Protein AF-A0A0D7W038-F1 (afdb_monomer_lite)

InterPro domains:
  IPR029058 Alpha/Beta hydrolase fold [G3DSA:3.40.50.1820] (44-90)
  IPR029058 Alpha/Beta hydrolase fold [SSF53474] (43-89)

Secondary structure (DSSP, 8-state):
-HHHHHHHHHHHHHHHHHHHHHHHHHHHT--------TTS-----EEEEEEETTTTEEEEEEE---GGGG-TT-TT--------TTTT--

Structure (mmCIF, N/CA/C/O backbone):
data_AF-A0A0D7W038-F1
#
_entry.id   AF-A0A0D7W038-F1
#
loop_
_atom_site.group_PDB
_atom_site.id
_atom_site.type_symbol
_atom_site.label_atom_id
_atom_site.label_alt_id
_atom_site.label_comp_id
_atom_site.label_asym_id
_atom_site.label_entity_id
_atom_site.label_seq_id
_atom_site.pdbx_PDB_ins_code
_atom_site.Cartn_x
_atom_site.Cartn_y
_atom_site.Cartn_z
_atom_site.occupancy
_atom_site.B_iso_or_equiv
_atom_site.auth_seq_id
_atom_site.auth_comp_id
_atom_site.auth_asym_id
_atom_site.auth_atom_id
_atom_site.pdbx_PDB_model_num
ATOM 1 N N . MET A 1 1 ? 70.224 3.827 -43.173 1.00 68.25 1 MET A N 1
ATOM 2 C CA . MET A 1 1 ? 69.656 4.998 -42.459 1.00 68.25 1 MET A CA 1
ATOM 3 C C . MET A 1 1 ? 68.149 5.164 -42.694 1.00 68.25 1 MET A C 1
ATOM 5 O O . MET A 1 1 ? 67.410 5.213 -41.722 1.00 68.25 1 MET A O 1
ATOM 9 N N . ILE A 1 2 ? 67.669 5.164 -43.945 1.00 71.81 2 ILE A N 1
ATOM 10 C CA . ILE A 1 2 ? 66.242 5.373 -44.297 1.00 71.81 2 ILE A CA 1
ATOM 11 C C . ILE A 1 2 ? 65.304 4.283 -43.732 1.00 71.81 2 ILE A C 1
ATOM 13 O O . ILE A 1 2 ? 64.232 4.594 -43.211 1.00 71.81 2 ILE A O 1
ATOM 17 N N . LEU A 1 3 ? 65.731 3.013 -43.754 1.00 74.12 3 LEU A N 1
ATOM 18 C CA . LEU A 1 3 ? 64.952 1.895 -43.200 1.00 74.12 3 LEU A CA 1
ATOM 19 C C . LEU A 1 3 ? 64.738 2.033 -41.680 1.00 74.12 3 LEU A C 1
ATOM 21 O O . LEU A 1 3 ? 63.621 1.885 -41.196 1.00 74.12 3 LEU A O 1
ATOM 25 N N . TYR A 1 4 ? 65.783 2.409 -40.937 1.00 75.94 4 TYR A N 1
ATOM 26 C CA . TYR A 1 4 ? 65.728 2.619 -39.483 1.00 75.94 4 TYR A CA 1
ATOM 27 C C . TYR A 1 4 ? 64.780 3.766 -39.089 1.00 75.94 4 TYR A C 1
ATOM 29 O O . TYR A 1 4 ? 63.987 3.645 -38.155 1.00 75.94 4 TYR A O 1
ATOM 37 N N . ILE A 1 5 ? 64.797 4.864 -39.850 1.00 74.56 5 ILE A N 1
ATOM 38 C CA . ILE A 1 5 ? 63.892 6.007 -39.647 1.00 74.56 5 ILE A CA 1
ATOM 39 C C . ILE A 1 5 ? 62.431 5.601 -39.908 1.00 74.56 5 ILE A C 1
ATOM 41 O O . ILE A 1 5 ? 61.527 6.011 -39.183 1.00 74.56 5 ILE A O 1
ATOM 45 N N . THR A 1 6 ? 62.191 4.749 -40.905 1.00 73.44 6 THR 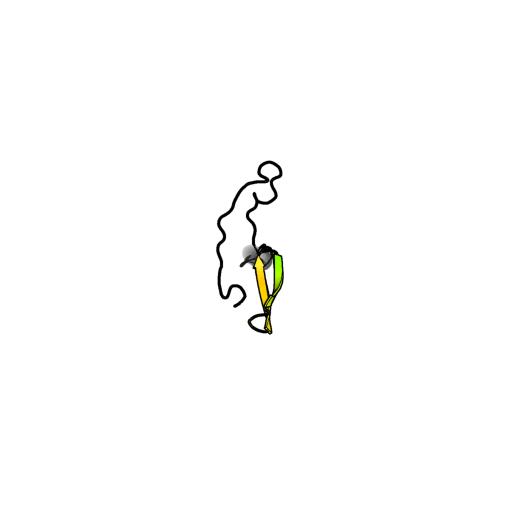A N 1
ATOM 46 C CA . THR A 1 6 ? 60.842 4.260 -41.232 1.00 73.44 6 THR A CA 1
ATOM 47 C C . THR A 1 6 ? 60.309 3.326 -40.145 1.00 73.44 6 THR A C 1
ATOM 49 O O . THR A 1 6 ? 59.187 3.507 -39.675 1.00 73.44 6 THR A O 1
ATOM 52 N N . VAL A 1 7 ? 61.132 2.389 -39.665 1.00 77.62 7 VAL A N 1
ATOM 53 C CA . VAL A 1 7 ? 60.765 1.453 -38.588 1.00 77.62 7 VAL A CA 1
ATOM 54 C C . VAL A 1 7 ? 60.462 2.193 -37.282 1.00 77.62 7 VAL A C 1
ATOM 56 O O . VAL A 1 7 ? 59.419 1.965 -36.673 1.00 77.62 7 VAL A O 1
ATOM 59 N N . THR A 1 8 ? 61.308 3.141 -36.877 1.00 78.38 8 THR A N 1
ATOM 60 C CA . THR A 1 8 ? 61.079 3.940 -35.657 1.00 78.38 8 THR A CA 1
ATOM 61 C C . THR A 1 8 ? 59.840 4.834 -35.767 1.00 78.38 8 THR A C 1
ATOM 63 O O . THR A 1 8 ? 59.101 4.984 -34.792 1.00 78.38 8 THR A O 1
ATOM 66 N N . LYS A 1 9 ? 59.543 5.366 -36.962 1.00 77.69 9 LYS A N 1
ATOM 67 C CA . LYS A 1 9 ? 58.304 6.108 -37.242 1.00 77.69 9 LYS A CA 1
ATOM 68 C C . LYS A 1 9 ? 57.062 5.219 -37.129 1.00 77.69 9 LYS A C 1
ATOM 70 O O . LYS A 1 9 ? 56.087 5.643 -36.511 1.00 77.69 9 LYS A O 1
ATOM 75 N N . HIS A 1 10 ? 57.102 3.995 -37.659 1.00 74.31 10 HIS A N 1
ATOM 76 C CA . HIS A 1 10 ? 56.008 3.030 -37.517 1.00 74.31 10 HIS A CA 1
ATOM 77 C C . HIS A 1 10 ? 55.791 2.619 -36.059 1.00 74.31 10 HIS A C 1
ATOM 79 O O . HIS A 1 10 ? 54.659 2.661 -35.593 1.00 74.31 10 HIS A O 1
ATOM 85 N N . ILE A 1 11 ? 56.855 2.327 -35.305 1.00 78.25 11 ILE A N 1
ATOM 86 C CA . ILE A 1 11 ? 56.761 1.992 -33.873 1.00 78.25 11 ILE A CA 1
ATOM 87 C C . ILE A 1 11 ? 56.144 3.154 -33.084 1.00 78.25 11 ILE A C 1
ATOM 89 O O . ILE A 1 11 ? 55.224 2.951 -32.295 1.00 78.25 11 ILE A O 1
ATOM 93 N N . LYS A 1 12 ? 56.582 4.393 -33.342 1.00 80.75 12 LYS A N 1
ATOM 94 C CA . LYS A 1 12 ? 56.025 5.592 -32.698 1.00 80.75 12 LYS A CA 1
ATOM 95 C C . LYS A 1 12 ? 54.547 5.805 -33.041 1.00 80.75 12 LYS A C 1
ATOM 97 O O . LYS A 1 12 ? 53.774 6.192 -32.167 1.00 80.75 12 LYS A O 1
ATOM 102 N N . GLN A 1 13 ? 54.142 5.515 -34.278 1.00 80.25 13 GLN A N 1
ATOM 103 C CA . GLN A 1 13 ? 52.741 5.568 -34.693 1.00 80.25 13 GLN A CA 1
ATOM 104 C C . GLN A 1 13 ? 51.901 4.476 -34.013 1.00 80.25 13 GLN A C 1
ATOM 106 O O . GLN A 1 13 ? 50.803 4.764 -33.541 1.00 80.25 13 GLN A O 1
ATOM 111 N N . THR A 1 14 ? 52.424 3.254 -33.892 1.00 80.50 14 THR A N 1
ATOM 112 C CA . THR A 1 14 ? 51.756 2.150 -33.187 1.00 80.50 14 THR A CA 1
ATOM 113 C C . THR A 1 14 ? 51.590 2.453 -31.695 1.00 80.50 14 THR A C 1
ATOM 115 O O . THR A 1 14 ? 50.504 2.257 -31.157 1.00 80.50 14 THR A O 1
ATOM 118 N N . MET A 1 15 ? 52.605 3.024 -31.033 1.00 83.06 15 MET A N 1
ATOM 119 C CA . MET A 1 15 ? 52.518 3.447 -29.624 1.00 83.06 15 MET A CA 1
ATOM 120 C C . MET A 1 15 ? 51.505 4.580 -29.406 1.00 83.06 15 MET A C 1
ATOM 122 O O . MET A 1 15 ? 50.792 4.592 -28.402 1.00 83.06 15 MET A O 1
ATOM 126 N N . LYS A 1 16 ? 51.403 5.513 -30.361 1.00 82.69 16 LYS A N 1
ATOM 127 C CA . LYS A 1 16 ? 50.398 6.583 -30.343 1.00 82.69 16 LYS A CA 1
ATOM 128 C C . LYS A 1 16 ? 48.983 6.016 -30.494 1.00 82.69 16 LYS A C 1
ATOM 130 O O . LYS A 1 16 ? 48.094 6.381 -29.738 1.00 82.69 16 LYS A O 1
ATOM 135 N N . ASN A 1 17 ? 48.771 5.085 -31.421 1.00 82.38 17 ASN A N 1
ATOM 136 C CA . ASN A 1 17 ? 47.466 4.443 -31.590 1.00 82.38 17 ASN A CA 1
ATOM 137 C C . ASN A 1 17 ? 47.075 3.617 -30.349 1.00 82.38 17 ASN A C 1
ATOM 139 O O . ASN A 1 17 ? 45.925 3.669 -29.924 1.00 82.38 17 ASN A O 1
ATOM 143 N N . LEU A 1 18 ? 48.032 2.921 -29.724 1.00 85.88 18 LEU A N 1
ATOM 144 C CA . LEU A 1 18 ? 47.800 2.156 -28.496 1.00 85.88 18 LEU A CA 1
ATOM 145 C C . LEU A 1 18 ? 47.385 3.055 -27.322 1.00 85.88 18 LEU A C 1
ATOM 147 O O . LEU A 1 18 ? 46.460 2.724 -26.587 1.00 85.88 18 LEU A O 1
ATOM 151 N N . THR A 1 19 ? 48.025 4.216 -27.174 1.00 85.62 19 THR A N 1
ATOM 152 C CA . THR A 1 19 ? 47.651 5.191 -26.137 1.00 85.62 19 THR A CA 1
ATOM 153 C C . THR A 1 19 ? 46.247 5.761 -26.356 1.00 85.62 19 THR A C 1
ATOM 155 O O . THR A 1 19 ? 45.513 5.921 -25.384 1.00 85.62 19 THR A O 1
ATOM 158 N N . PHE A 1 20 ? 45.818 5.972 -27.607 1.00 85.81 20 PHE A N 1
ATOM 159 C CA . PHE A 1 20 ? 44.429 6.345 -27.916 1.00 85.81 20 PHE A CA 1
ATOM 160 C C . PHE A 1 20 ? 43.414 5.251 -27.551 1.00 85.81 20 PHE A C 1
ATOM 162 O O . PHE A 1 20 ? 42.351 5.568 -27.023 1.00 85.81 20 PHE A O 1
ATOM 169 N N . VAL A 1 21 ? 43.739 3.975 -27.784 1.00 87.44 21 VAL A N 1
ATOM 170 C CA . VAL A 1 21 ? 42.865 2.847 -27.411 1.00 87.44 21 VAL A CA 1
ATOM 171 C C . VAL A 1 21 ? 42.723 2.737 -25.891 1.00 87.44 21 VAL A C 1
ATOM 173 O O . VAL A 1 21 ? 41.612 2.590 -25.389 1.00 87.44 21 VAL A O 1
ATOM 176 N N . ILE A 1 22 ? 43.824 2.869 -25.147 1.00 85.94 22 ILE A N 1
ATOM 177 C CA . ILE A 1 22 ? 43.806 2.832 -23.676 1.00 85.94 22 ILE A CA 1
ATOM 178 C C . ILE A 1 22 ? 42.976 3.993 -23.109 1.00 85.94 22 ILE A C 1
ATOM 180 O O . ILE A 1 22 ? 42.170 3.790 -22.203 1.00 85.94 22 ILE A O 1
ATOM 184 N N . LEU A 1 23 ? 43.126 5.195 -23.673 1.00 84.56 23 LEU A N 1
ATOM 185 C CA . LEU A 1 23 ? 42.335 6.362 -23.286 1.00 84.56 23 LEU A CA 1
ATOM 186 C C . LEU A 1 23 ? 40.835 6.150 -23.553 1.00 84.56 23 LEU A C 1
ATOM 188 O O . LEU A 1 23 ? 40.012 6.500 -22.712 1.00 84.56 23 LEU A O 1
ATOM 192 N N . TYR A 1 24 ? 40.479 5.542 -24.688 1.00 84.00 24 TYR A N 1
ATOM 193 C CA . TYR A 1 24 ? 39.089 5.226 -25.025 1.00 84.00 24 TYR A CA 1
ATOM 194 C C . TYR A 1 24 ? 38.461 4.239 -24.030 1.00 84.00 24 TYR A C 1
ATOM 196 O O . TYR A 1 24 ? 37.345 4.464 -23.565 1.00 84.00 24 TYR A O 1
ATOM 204 N N . ILE A 1 25 ? 39.200 3.196 -23.635 1.00 83.56 25 ILE A N 1
ATOM 205 C CA . ILE A 1 25 ? 38.740 2.218 -22.637 1.00 83.56 25 ILE A CA 1
ATOM 206 C C . ILE A 1 25 ? 38.509 2.898 -21.278 1.00 83.56 25 ILE A C 1
ATOM 208 O O . ILE A 1 25 ? 37.450 2.710 -20.680 1.00 83.56 25 ILE A O 1
ATOM 212 N N . LEU A 1 26 ? 39.444 3.746 -20.829 1.00 78.56 26 LEU A N 1
ATOM 213 C CA . LEU A 1 26 ? 39.315 4.527 -19.590 1.00 78.56 26 LEU A CA 1
ATOM 214 C C . LEU A 1 26 ? 38.085 5.448 -19.589 1.00 78.56 26 LEU A C 1
ATOM 216 O O . LEU A 1 26 ? 37.413 5.563 -18.568 1.00 78.56 26 LEU A O 1
ATOM 220 N N . LEU A 1 27 ? 37.767 6.073 -20.725 1.00 74.25 27 LEU A N 1
ATOM 221 C CA . LEU A 1 27 ? 36.593 6.941 -20.874 1.00 74.25 27 LEU A CA 1
ATOM 222 C C . LEU A 1 27 ? 35.271 6.157 -20.927 1.00 74.25 27 LEU A C 1
ATOM 224 O O . LEU A 1 27 ? 34.241 6.671 -20.501 1.00 74.25 27 LEU A O 1
ATOM 228 N N . SER A 1 28 ? 35.286 4.918 -21.425 1.00 73.56 28 SER A N 1
ATOM 229 C CA . SER A 1 28 ? 34.084 4.078 -21.548 1.00 73.56 28 SER A CA 1
ATOM 230 C C . SER A 1 28 ? 33.659 3.368 -20.252 1.00 73.56 28 SER A C 1
ATOM 232 O O . SER A 1 28 ? 32.542 2.864 -20.175 1.00 73.56 28 SER A O 1
ATOM 234 N N . GLY A 1 29 ? 34.523 3.336 -19.229 1.00 65.38 29 GLY A N 1
ATOM 235 C CA . GLY A 1 29 ? 34.315 2.577 -17.987 1.00 65.38 29 GLY A CA 1
ATOM 236 C C . GLY A 1 29 ? 33.304 3.163 -16.994 1.00 65.38 29 GLY A C 1
ATOM 237 O O . GLY A 1 29 ? 33.008 2.518 -15.993 1.00 65.38 29 GLY A O 1
ATOM 238 N N . VAL A 1 30 ? 32.754 4.355 -17.244 1.00 63.56 30 VAL A N 1
ATOM 239 C CA . VAL A 1 30 ? 31.738 4.975 -16.375 1.00 63.56 30 VAL A CA 1
ATOM 240 C C . VAL A 1 30 ? 30.344 4.697 -16.936 1.00 63.56 30 VAL A C 1
ATOM 242 O O . VAL A 1 30 ? 29.619 5.599 -17.341 1.00 63.56 30 VAL A O 1
ATOM 245 N N . GLN A 1 31 ? 29.973 3.422 -17.013 1.00 64.88 31 GLN A N 1
ATOM 246 C CA . GLN A 1 31 ? 28.576 3.040 -17.198 1.00 64.88 31 GLN A CA 1
ATOM 247 C C . GLN A 1 31 ? 28.059 2.586 -15.839 1.00 64.88 31 GLN A C 1
ATOM 249 O O . GLN A 1 31 ? 28.293 1.458 -15.414 1.00 64.88 31 GLN A O 1
ATOM 254 N N . THR A 1 32 ? 27.398 3.492 -15.120 1.00 62.19 32 THR A N 1
ATOM 255 C CA . THR A 1 32 ? 26.600 3.121 -13.953 1.00 62.19 32 THR A CA 1
ATOM 256 C C . THR A 1 32 ? 25.474 2.230 -14.457 1.00 62.19 32 THR A C 1
ATOM 258 O O . THR A 1 32 ? 24.551 2.700 -15.123 1.00 62.19 32 THR A O 1
ATOM 261 N N . T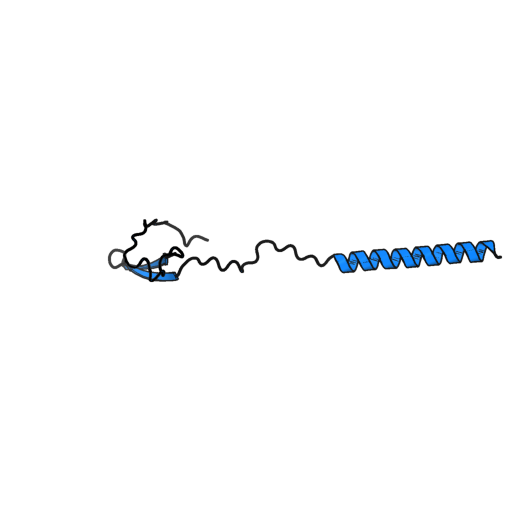HR A 1 33 ? 25.557 0.929 -14.198 1.00 61.22 33 THR A N 1
ATOM 262 C CA . THR A 1 33 ? 24.402 0.052 -14.360 1.00 61.22 33 THR A CA 1
ATOM 263 C C . THR A 1 33 ? 23.334 0.569 -13.403 1.00 61.22 33 THR A C 1
ATOM 265 O O . THR A 1 33 ? 23.550 0.544 -12.192 1.00 61.22 33 THR A O 1
ATOM 268 N N . PHE A 1 34 ? 22.217 1.072 -13.928 1.00 62.25 34 PHE A N 1
ATOM 269 C CA . PHE A 1 34 ? 21.035 1.387 -13.130 1.00 62.25 34 PHE A CA 1
ATOM 270 C C . PHE A 1 34 ? 20.451 0.070 -12.602 1.00 62.25 34 PHE A C 1
ATOM 272 O O . PHE A 1 34 ? 19.522 -0.496 -13.170 1.00 62.25 34 PHE A O 1
ATOM 279 N N . GLY A 1 35 ? 21.064 -0.483 -11.560 1.00 58.84 35 GLY A N 1
ATOM 280 C CA . GLY A 1 35 ? 20.455 -1.517 -10.744 1.00 58.84 35 GLY A CA 1
ATOM 281 C C . GLY A 1 35 ? 19.480 -0.811 -9.827 1.00 58.84 35 GLY A C 1
ATOM 282 O O . GLY A 1 35 ? 19.936 -0.136 -8.917 1.00 58.84 35 GLY A O 1
ATOM 283 N N . GLN A 1 36 ? 18.187 -0.914 -10.145 1.00 58.03 36 GLN A N 1
ATOM 284 C CA . GLN A 1 36 ? 17.065 -0.448 -9.325 1.00 58.03 36 GLN A CA 1
ATOM 285 C C . GLN A 1 36 ? 17.317 0.932 -8.712 1.00 58.03 36 GLN A C 1
ATOM 287 O O . GLN A 1 36 ? 17.738 1.063 -7.567 1.00 58.03 36 GLN A O 1
ATOM 292 N N . ASN A 1 37 ? 17.059 1.974 -9.504 1.00 45.50 37 ASN A N 1
ATOM 293 C CA . ASN A 1 37 ? 16.928 3.308 -8.941 1.00 45.50 37 ASN A CA 1
ATOM 294 C C . ASN A 1 37 ? 15.843 3.212 -7.857 1.00 45.50 37 ASN A C 1
ATOM 296 O O . ASN A 1 37 ? 14.696 2.902 -8.175 1.00 45.50 37 ASN A O 1
ATOM 300 N N . GLU A 1 38 ? 16.189 3.490 -6.601 1.00 51.09 38 GLU A N 1
ATOM 301 C CA . GLU A 1 38 ? 15.251 3.684 -5.481 1.00 51.09 38 GLU A CA 1
ATOM 302 C C . GLU A 1 38 ? 14.392 4.957 -5.678 1.00 51.09 38 GLU A C 1
ATOM 304 O O . GLU A 1 38 ? 14.074 5.682 -4.744 1.00 51.09 38 GLU A O 1
ATOM 309 N N . THR A 1 39 ? 14.070 5.278 -6.931 1.00 44.88 39 THR A N 1
ATOM 310 C CA . THR A 1 39 ? 13.192 6.362 -7.366 1.00 44.88 39 THR A CA 1
ATOM 311 C C . THR A 1 39 ? 12.076 5.831 -8.254 1.00 44.88 39 THR A C 1
ATOM 313 O O . THR A 1 39 ? 11.442 6.604 -8.968 1.00 44.88 39 THR A O 1
ATOM 316 N N . ASP A 1 40 ? 11.820 4.525 -8.240 1.00 42.38 40 ASP A N 1
ATOM 317 C CA . ASP A 1 40 ? 10.421 4.176 -8.115 1.00 42.38 40 ASP A CA 1
ATOM 318 C C . ASP A 1 40 ? 10.091 4.645 -6.703 1.00 42.38 40 ASP A C 1
ATOM 320 O O . ASP A 1 40 ? 10.420 3.970 -5.727 1.00 42.38 40 ASP A O 1
ATOM 324 N N . ASP A 1 41 ? 9.528 5.852 -6.582 1.00 44.41 41 ASP A N 1
ATOM 325 C CA . ASP A 1 41 ? 8.603 6.107 -5.490 1.00 44.41 41 ASP A CA 1
ATOM 326 C C . ASP A 1 41 ? 7.634 4.939 -5.599 1.00 44.41 41 ASP A C 1
ATOM 328 O O . ASP A 1 41 ? 6.702 4.952 -6.406 1.00 44.41 41 ASP A O 1
ATOM 332 N N . ILE A 1 42 ? 7.916 3.851 -4.878 1.00 47.81 42 ILE A N 1
ATOM 333 C CA . ILE A 1 42 ? 6.920 2.849 -4.632 1.00 47.81 42 ILE A CA 1
ATOM 334 C C . ILE A 1 42 ? 5.903 3.703 -3.907 1.00 47.81 42 ILE A C 1
ATOM 336 O O . ILE A 1 42 ? 6.119 4.100 -2.760 1.00 47.81 42 ILE A O 1
ATOM 340 N N . ILE A 1 43 ? 4.838 4.073 -4.615 1.00 56.94 43 ILE A N 1
ATOM 341 C CA . ILE A 1 43 ? 3.672 4.737 -4.058 1.00 56.94 43 ILE A CA 1
ATOM 342 C C . ILE A 1 43 ? 2.977 3.660 -3.209 1.00 56.94 43 ILE A C 1
ATOM 344 O O . ILE A 1 43 ? 1.830 3.279 -3.438 1.00 56.94 43 ILE A O 1
ATOM 348 N N . VAL A 1 44 ? 3.722 3.072 -2.261 1.00 57.69 44 VAL A N 1
ATOM 349 C CA . VAL A 1 44 ? 3.223 2.354 -1.109 1.00 57.69 44 VAL A CA 1
ATOM 350 C C . VAL A 1 44 ? 2.373 3.413 -0.469 1.00 57.69 44 VAL A C 1
ATOM 352 O O . VAL A 1 44 ? 2.884 4.437 -0.018 1.00 57.69 44 VAL A O 1
ATOM 355 N N . GLY A 1 45 ? 1.068 3.251 -0.635 1.00 65.56 45 GLY A N 1
ATOM 356 C CA . GLY A 1 45 ? 0.163 4.352 -0.409 1.00 65.56 45 GLY A CA 1
ATOM 357 C C . GLY A 1 45 ? 0.210 4.858 1.032 1.00 65.56 45 GLY A C 1
ATOM 358 O O . GLY A 1 45 ? 0.992 4.418 1.872 1.00 65.56 45 GLY A O 1
ATOM 359 N N . SER A 1 46 ? -0.620 5.846 1.321 1.00 77.75 46 SER A N 1
ATOM 360 C CA . SER A 1 46 ? -0.521 6.639 2.539 1.00 77.75 46 SER A CA 1
ATOM 361 C C . SER A 1 46 ? -0.395 5.784 3.815 1.00 77.75 46 SER A C 1
ATOM 363 O O . SER A 1 46 ? -1.172 4.855 4.056 1.00 77.75 46 SER A O 1
ATOM 365 N N . LYS A 1 47 ? 0.615 6.114 4.632 1.00 85.25 47 LYS A N 1
ATOM 366 C CA . LYS A 1 47 ? 0.857 5.517 5.948 1.00 85.25 47 LYS A CA 1
ATOM 367 C C . LYS A 1 47 ? -0.057 6.169 6.980 1.00 85.25 47 LYS A C 1
ATOM 369 O O . LYS A 1 47 ? -0.027 7.385 7.154 1.00 85.25 47 LYS A O 1
ATOM 374 N N . PHE A 1 48 ? -0.800 5.353 7.717 1.00 85.19 48 PHE A N 1
ATOM 375 C CA . PHE A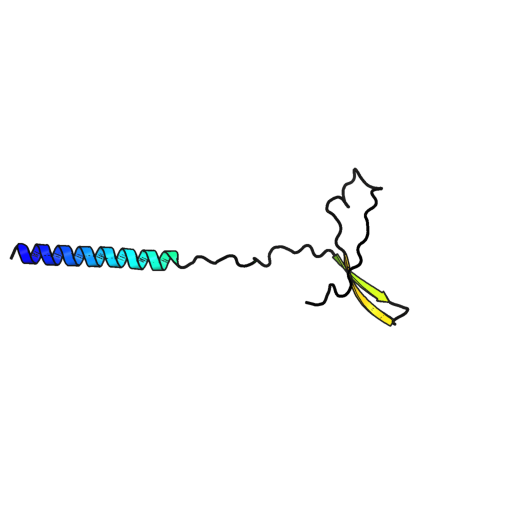 1 48 ? -1.658 5.794 8.812 1.00 85.19 48 PHE A CA 1
ATOM 376 C C . PHE A 1 48 ? -1.334 5.029 10.090 1.00 85.19 48 PHE A C 1
ATOM 378 O O . PHE A 1 48 ? -0.956 3.860 10.044 1.00 85.19 48 PHE A O 1
ATOM 385 N N . VAL A 1 49 ? -1.503 5.688 11.234 1.00 88.81 49 VAL A N 1
ATOM 386 C CA . VAL A 1 49 ? -1.404 5.054 12.550 1.00 88.81 49 VAL A CA 1
ATOM 387 C C . VAL A 1 49 ? -2.798 5.000 13.156 1.00 88.81 49 VAL A C 1
ATOM 389 O O . VAL A 1 49 ? -3.484 6.018 13.236 1.00 88.81 49 VAL A O 1
ATOM 392 N N . ILE A 1 50 ? -3.218 3.808 13.566 1.00 91.62 50 ILE A N 1
ATOM 393 C CA . ILE A 1 50 ? -4.486 3.571 14.254 1.00 91.62 50 ILE A CA 1
ATOM 394 C C . ILE A 1 50 ? -4.207 3.097 15.683 1.00 91.62 50 ILE A C 1
ATOM 396 O O . ILE A 1 50 ? -3.363 2.229 15.897 1.00 91.62 50 ILE A O 1
ATOM 400 N N . LYS A 1 51 ? -4.919 3.644 16.673 1.00 94.94 51 LYS A N 1
ATOM 401 C CA . LYS A 1 51 ? -4.891 3.130 18.051 1.00 94.94 51 LYS A CA 1
ATOM 402 C C . LYS A 1 51 ? -5.953 2.042 18.194 1.00 94.94 51 LYS A C 1
ATOM 404 O O . LYS A 1 51 ? -7.143 2.294 18.008 1.00 94.94 51 LYS A O 1
ATOM 409 N N . SER A 1 52 ? -5.524 0.828 18.519 1.00 92.75 52 SER A N 1
ATOM 410 C CA . SER A 1 52 ? -6.420 -0.273 18.854 1.00 92.75 52 SER A CA 1
ATOM 411 C C . SER A 1 52 ? -6.804 -0.185 20.324 1.00 92.75 52 SER A C 1
ATOM 413 O O . SER A 1 52 ? -5.963 -0.388 21.192 1.00 92.75 52 SER A O 1
ATOM 415 N N . ASN A 1 53 ? -8.081 0.068 20.614 1.00 95.94 53 ASN A N 1
ATOM 416 C CA . ASN A 1 53 ? -8.581 0.056 21.994 1.00 95.94 53 ASN A CA 1
ATOM 417 C C . ASN A 1 53 ? -8.687 -1.366 22.569 1.00 95.94 53 ASN A C 1
ATOM 419 O O . ASN A 1 53 ? -8.651 -1.539 23.779 1.00 95.94 53 ASN A O 1
ATOM 423 N N . ILE A 1 54 ? -8.831 -2.382 21.710 1.00 96.81 54 ILE A N 1
ATOM 424 C CA . ILE A 1 54 ? -8.958 -3.786 22.136 1.00 96.81 54 ILE A CA 1
ATOM 425 C C . ILE A 1 54 ? -7.597 -4.346 22.562 1.00 96.81 54 ILE A C 1
ATOM 427 O O . ILE A 1 54 ? -7.519 -5.120 23.509 1.00 96.81 54 ILE A O 1
ATOM 431 N N . LEU A 1 55 ? -6.535 -3.960 21.852 1.00 94.25 55 LEU A N 1
ATOM 432 C CA . LEU A 1 55 ? -5.169 -4.446 22.082 1.00 94.25 55 LEU A CA 1
ATOM 433 C C . LEU A 1 55 ? -4.286 -3.421 22.812 1.00 94.25 55 LEU A C 1
ATOM 435 O O . LEU A 1 55 ? -3.121 -3.695 23.059 1.00 94.25 55 LEU A O 1
ATOM 439 N N . ASP A 1 56 ? -4.842 -2.249 23.127 1.00 95.44 56 ASP A N 1
ATOM 440 C CA . ASP A 1 56 ? -4.171 -1.095 23.736 1.00 95.44 56 ASP A CA 1
ATOM 441 C C . ASP A 1 56 ? -2.820 -0.715 23.096 1.00 95.44 56 ASP A C 1
ATOM 443 O O . ASP A 1 56 ? -1.873 -0.282 23.747 1.00 95.44 56 ASP A O 1
ATOM 447 N N . GLU A 1 57 ? -2.728 -0.770 21.771 1.00 93.81 57 GLU A N 1
ATOM 448 C CA . GLU A 1 57 ? -1.484 -0.497 21.044 1.00 93.81 57 GLU A CA 1
ATOM 449 C C . GLU A 1 57 ? -1.725 0.331 19.784 1.00 93.81 57 GLU A C 1
ATOM 451 O O . GLU A 1 57 ? -2.825 0.355 19.223 1.00 93.81 57 GLU A O 1
ATOM 456 N N . GLU A 1 58 ? -0.685 1.030 19.343 1.00 93.81 58 GLU A N 1
ATOM 457 C CA . GLU A 1 58 ? -0.679 1.718 18.057 1.00 93.81 58 GLU A CA 1
ATOM 458 C C . GLU A 1 58 ? -0.238 0.756 16.955 1.00 93.81 58 GLU A C 1
ATOM 460 O O . GLU A 1 58 ? 0.740 0.024 17.099 1.00 93.81 58 GLU A O 1
ATOM 465 N N . ARG A 1 59 ? -0.955 0.762 15.832 1.00 89.06 59 ARG A N 1
ATOM 466 C CA . ARG A 1 59 ? -0.651 -0.057 14.658 1.00 89.06 59 ARG A CA 1
ATOM 467 C C . ARG A 1 59 ? -0.484 0.826 13.437 1.00 89.06 59 ARG A C 1
ATOM 469 O O . ARG A 1 59 ? -1.279 1.731 13.200 1.00 89.06 59 ARG A 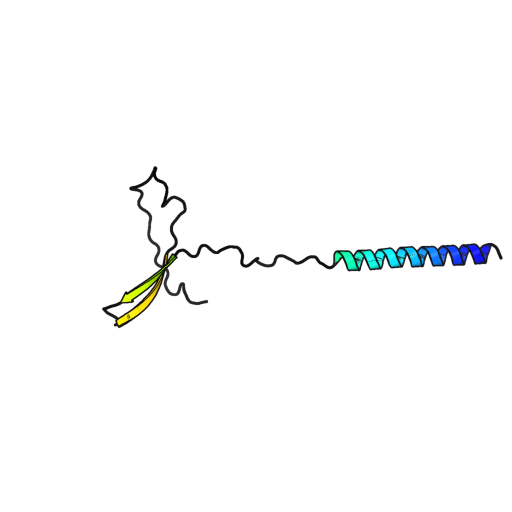O 1
ATOM 476 N N . THR A 1 60 ? 0.547 0.538 12.653 1.00 87.44 60 THR A N 1
ATOM 477 C CA . THR A 1 60 ? 0.772 1.188 11.362 1.00 87.44 60 THR A CA 1
ATOM 478 C C . THR A 1 60 ? 0.042 0.418 10.266 1.00 87.44 60 THR A C 1
ATOM 480 O O . THR A 1 60 ? 0.177 -0.800 10.165 1.00 87.44 60 THR A O 1
ATOM 483 N N . CYS A 1 61 ? -0.695 1.134 9.425 1.00 86.81 61 CYS A N 1
ATOM 484 C CA . CYS A 1 61 ? -1.351 0.612 8.235 1.00 86.81 61 CYS A CA 1
ATOM 485 C C . CYS A 1 61 ? -0.844 1.353 6.996 1.00 86.81 61 CYS A C 1
ATOM 487 O O . CYS A 1 61 ? -0.621 2.564 7.032 1.00 86.81 61 CYS A O 1
ATOM 489 N N . LEU A 1 62 ? -0.693 0.619 5.898 1.00 87.19 62 LEU A N 1
ATOM 490 C CA . LEU A 1 62 ? -0.339 1.152 4.586 1.00 87.19 62 LEU A CA 1
ATOM 491 C C . LEU A 1 62 ? -1.566 1.006 3.685 1.00 87.19 62 LEU A C 1
ATOM 493 O O . LEU A 1 62 ? -2.098 -0.098 3.563 1.00 87.19 62 LEU A O 1
ATOM 497 N N . ILE A 1 63 ? -2.046 2.105 3.098 1.00 87.94 63 ILE A N 1
ATOM 498 C CA . ILE A 1 63 ? -3.258 2.107 2.266 1.00 87.94 63 ILE A CA 1
ATOM 499 C C . ILE A 1 63 ? -2.902 2.571 0.861 1.00 87.94 63 ILE A C 1
ATOM 501 O O . ILE A 1 63 ? -2.636 3.749 0.655 1.00 87.94 63 ILE A O 1
ATOM 505 N N . SER A 1 64 ? -2.960 1.661 -0.110 1.00 87.81 64 SER A N 1
ATOM 506 C CA . SER A 1 64 ? -2.850 1.988 -1.534 1.00 87.81 64 SER A CA 1
ATOM 507 C C . SER A 1 64 ? -4.235 2.046 -2.175 1.00 87.81 64 SER A C 1
ATOM 509 O O . SER A 1 64 ? -5.081 1.186 -1.923 1.00 87.81 64 SER A O 1
ATOM 511 N N . LEU A 1 65 ? -4.469 3.078 -2.984 1.00 89.31 65 LEU A N 1
ATOM 512 C CA . LEU A 1 65 ? -5.713 3.293 -3.716 1.00 89.31 65 LEU A CA 1
ATOM 513 C C . LEU A 1 65 ? -5.432 3.157 -5.217 1.00 89.31 65 LEU A C 1
ATOM 515 O O . LEU A 1 65 ? -4.374 3.596 -5.666 1.00 89.31 65 LEU A O 1
ATOM 519 N N . PRO A 1 66 ? -6.354 2.579 -6.005 1.00 89.06 66 PRO A N 1
ATOM 520 C CA . PRO A 1 66 ? -6.187 2.502 -7.451 1.00 89.06 66 PRO A CA 1
ATOM 521 C C . PRO A 1 66 ? -6.277 3.893 -8.090 1.00 89.06 66 PRO A C 1
ATOM 523 O O . PRO A 1 66 ? -7.013 4.752 -7.603 1.00 89.06 66 PRO A O 1
ATOM 526 N N . ASP A 1 67 ? -5.625 4.086 -9.238 1.00 86.44 67 ASP A N 1
ATOM 527 C CA . ASP A 1 67 ? -5.579 5.379 -9.944 1.00 86.44 67 ASP A CA 1
ATOM 528 C C . ASP A 1 67 ? -6.968 5.965 -10.238 1.00 86.44 67 ASP A C 1
ATOM 530 O O . ASP A 1 67 ? -7.176 7.178 -10.195 1.00 86.44 67 ASP A O 1
ATOM 534 N N . SER A 1 68 ? -7.962 5.104 -10.486 1.00 88.62 68 SER A N 1
ATOM 535 C CA . SER A 1 68 ? -9.332 5.541 -10.765 1.00 88.62 68 SER A CA 1
ATOM 536 C C . SER A 1 68 ? -10.100 6.031 -9.531 1.00 88.62 68 SER A C 1
ATOM 538 O O . SER A 1 68 ? -11.222 6.505 -9.687 1.00 88.62 68 SER A O 1
ATOM 540 N N . TYR A 1 69 ? -9.548 5.920 -8.316 1.00 88.12 69 TYR A N 1
ATOM 541 C CA . TYR A 1 69 ? -10.241 6.287 -7.075 1.00 88.12 69 TYR A CA 1
ATOM 542 C C . TYR A 1 69 ? -10.618 7.774 -7.026 1.00 88.12 69 TYR A C 1
ATOM 544 O O . TYR A 1 69 ? -11.710 8.115 -6.587 1.00 88.12 69 TYR A O 1
ATOM 552 N N . ASN A 1 70 ? -9.753 8.655 -7.538 1.00 86.25 70 ASN A N 1
ATOM 553 C CA . ASN A 1 70 ? -9.979 10.106 -7.541 1.00 86.25 70 ASN A CA 1
ATOM 554 C C . ASN A 1 70 ? -10.660 10.618 -8.825 1.00 86.25 70 ASN A C 1
ATOM 556 O O . ASN A 1 70 ? -10.676 11.824 -9.078 1.00 86.25 70 ASN A O 1
ATOM 560 N N . ASN A 1 71 ? -11.207 9.729 -9.660 1.00 88.31 71 ASN A N 1
ATOM 561 C CA . ASN A 1 71 ? -11.909 10.140 -10.870 1.00 88.31 71 ASN A CA 1
ATOM 562 C C . ASN A 1 71 ? -13.285 10.725 -10.513 1.00 88.31 71 ASN A C 1
ATOM 564 O O . ASN A 1 71 ? -14.200 10.005 -10.118 1.00 88.31 71 ASN A O 1
ATOM 568 N N . SER A 1 72 ? -13.453 12.032 -10.723 1.00 84.00 72 SER A N 1
ATOM 569 C CA . SER A 1 72 ? -14.711 12.753 -10.483 1.00 84.00 72 SER A CA 1
ATOM 570 C C . SER A 1 72 ? -15.888 12.263 -11.332 1.00 84.00 72 SER A C 1
ATOM 572 O O . SER A 1 72 ? -17.035 12.560 -11.011 1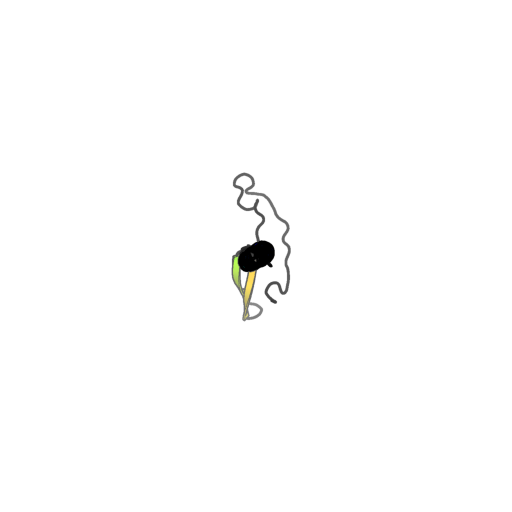.00 84.00 72 SER A O 1
ATOM 574 N N . SER A 1 73 ? -15.625 11.500 -12.396 1.00 87.06 73 SER A N 1
ATOM 575 C CA . SER A 1 73 ? -16.660 10.887 -13.236 1.00 87.06 73 SER A CA 1
ATOM 576 C C . SER A 1 73 ? -17.227 9.590 -12.640 1.00 87.06 73 SER A C 1
ATOM 578 O O . SER A 1 73 ? -18.246 9.101 -13.116 1.00 87.06 73 SER A O 1
ATOM 580 N N . GLU A 1 74 ? -16.587 9.020 -11.611 1.00 85.56 74 GLU A N 1
ATOM 581 C CA . GLU A 1 74 ? -16.897 7.694 -11.054 1.00 85.56 74 GLU A CA 1
ATOM 582 C C . GLU A 1 74 ? -17.011 7.722 -9.513 1.00 85.56 74 GLU A C 1
ATOM 584 O O . GLU A 1 74 ? -16.511 6.834 -8.825 1.00 85.56 74 GLU A O 1
ATOM 589 N N . VAL A 1 75 ? -17.685 8.740 -8.962 1.00 81.44 75 VAL A N 1
ATOM 590 C CA . VAL A 1 75 ? -17.754 9.017 -7.507 1.00 81.44 75 VAL A CA 1
ATOM 591 C C . VAL A 1 75 ? -18.308 7.847 -6.675 1.00 81.44 75 VAL A C 1
ATOM 593 O O . VAL A 1 75 ? -17.825 7.600 -5.574 1.00 81.44 75 VAL A O 1
ATOM 596 N N . ASP A 1 76 ? -19.270 7.086 -7.206 1.00 88.12 76 ASP A N 1
ATOM 597 C CA . ASP A 1 76 ? -19.922 5.972 -6.490 1.00 88.12 76 ASP A CA 1
ATOM 598 C C . ASP A 1 76 ? -19.313 4.593 -6.802 1.00 88.12 76 ASP A C 1
ATOM 600 O O . ASP A 1 76 ? -19.901 3.541 -6.512 1.00 88.12 76 ASP A O 1
ATOM 604 N N . LYS A 1 77 ? -18.134 4.564 -7.430 1.00 91.94 77 LYS A N 1
ATOM 605 C CA . LYS A 1 77 ? -17.475 3.311 -7.793 1.00 91.94 77 LYS A CA 1
ATOM 606 C C . LYS A 1 77 ? -16.983 2.573 -6.553 1.00 91.94 77 LYS A C 1
ATOM 608 O O . LYS A 1 77 ? -16.267 3.108 -5.712 1.00 91.94 77 LYS A O 1
ATOM 613 N N . LYS A 1 78 ? -17.346 1.294 -6.468 1.00 92.94 78 LYS A N 1
ATOM 614 C CA . LYS A 1 78 ? -16.919 0.394 -5.394 1.00 92.94 78 LYS A CA 1
ATOM 615 C C . LYS A 1 78 ? -15.683 -0.382 -5.822 1.00 92.94 78 LYS A C 1
ATOM 617 O O . LYS A 1 78 ? -15.619 -0.873 -6.947 1.00 92.94 78 LYS A O 1
ATOM 622 N N . TYR A 1 79 ? -14.747 -0.539 -4.895 1.00 92.62 79 TYR A N 1
ATOM 623 C CA . TYR A 1 79 ? -13.510 -1.281 -5.105 1.00 92.62 79 TYR A CA 1
ATOM 624 C C . TYR A 1 79 ? -13.442 -2.470 -4.141 1.00 92.62 79 TYR A C 1
ATOM 626 O O . TYR A 1 79 ? -13.860 -2.338 -2.987 1.00 92.62 79 TYR A O 1
ATOM 634 N N . PRO A 1 80 ? -12.938 -3.635 -4.581 1.00 94.38 80 PRO A N 1
ATOM 635 C CA . PRO A 1 80 ? -12.616 -4.715 -3.662 1.00 94.38 80 PRO A CA 1
ATOM 636 C C . PRO A 1 80 ? -11.479 -4.282 -2.729 1.00 94.38 80 PRO A C 1
ATOM 638 O O . PRO A 1 80 ? -10.567 -3.567 -3.139 1.00 94.38 80 PRO A O 1
ATOM 641 N N . VAL A 1 81 ? -11.530 -4.741 -1.480 1.00 93.31 81 VAL A N 1
ATOM 642 C CA . VAL A 1 81 ? -10.497 -4.465 -0.476 1.00 93.31 81 VAL A CA 1
ATOM 643 C C . VAL A 1 81 ? -9.684 -5.730 -0.246 1.00 93.31 81 VAL A C 1
ATOM 645 O O . VAL A 1 81 ? -10.245 -6.793 0.019 1.00 93.31 81 VAL A O 1
ATOM 648 N N . ILE A 1 82 ? -8.362 -5.603 -0.331 1.00 92.56 82 ILE A N 1
ATOM 649 C CA . ILE A 1 82 ? -7.408 -6.665 -0.008 1.00 92.56 82 ILE A CA 1
ATOM 650 C C . ILE A 1 82 ? -6.684 -6.246 1.268 1.00 92.56 82 ILE A C 1
ATOM 652 O O . ILE A 1 82 ? -6.108 -5.163 1.326 1.00 92.56 82 ILE A O 1
ATOM 656 N N . ILE A 1 83 ? -6.726 -7.100 2.290 1.00 91.38 83 ILE A N 1
ATOM 657 C CA . ILE A 1 83 ? -6.016 -6.882 3.552 1.00 91.38 83 ILE A CA 1
ATOM 658 C C . ILE A 1 83 ? -4.796 -7.793 3.554 1.00 91.38 83 ILE A C 1
ATOM 660 O O . ILE A 1 83 ? -4.934 -9.016 3.578 1.00 91.38 83 ILE A O 1
ATOM 664 N N . LEU A 1 84 ? -3.612 -7.188 3.525 1.00 89.62 84 LEU A N 1
ATOM 665 C CA . LEU A 1 84 ? -2.341 -7.892 3.630 1.00 89.62 84 LEU A CA 1
ATOM 666 C C . LEU A 1 84 ? -1.794 -7.741 5.052 1.00 89.62 84 LEU A C 1
ATOM 668 O O . LEU A 1 84 ? -1.662 -6.626 5.558 1.00 89.62 84 LEU A O 1
ATOM 672 N N . LEU A 1 85 ? -1.497 -8.870 5.692 1.00 90.31 85 LEU A N 1
ATOM 673 C CA . LEU A 1 85 ? -0.820 -8.900 6.987 1.00 90.31 85 LEU A CA 1
ATOM 674 C C . LEU A 1 85 ? 0.697 -8.801 6.780 1.00 90.31 85 LEU A C 1
ATOM 676 O O . LEU A 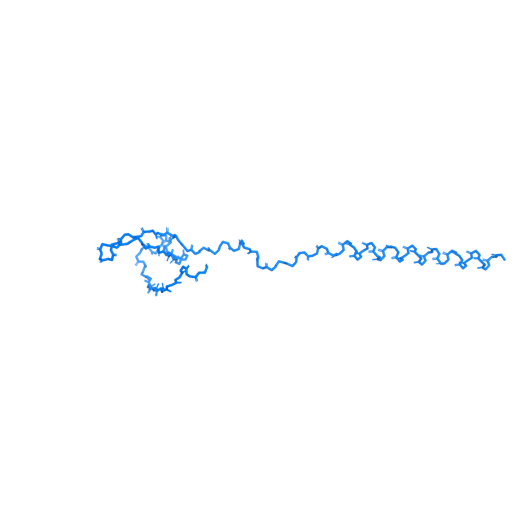1 85 ? 1.194 -9.138 5.710 1.00 90.31 85 LEU A O 1
ATOM 680 N N . ASP A 1 86 ? 1.408 -8.302 7.790 1.00 83.19 86 ASP A N 1
ATOM 681 C CA . ASP A 1 86 ? 2.872 -8.152 7.794 1.00 83.19 86 ASP A CA 1
ATOM 682 C C . ASP A 1 86 ? 3.449 -7.282 6.657 1.00 83.19 86 ASP A C 1
ATOM 684 O O . ASP A 1 86 ? 4.630 -7.340 6.346 1.00 83.19 86 ASP A O 1
ATOM 688 N N . GLY A 1 87 ? 2.659 -6.367 6.084 1.00 74.06 87 GLY A N 1
ATOM 689 C CA . GLY A 1 87 ? 3.123 -5.463 5.016 1.00 74.06 87 GLY A CA 1
ATOM 690 C C . GLY A 1 87 ? 4.216 -4.457 5.420 1.00 74.06 87 GLY A C 1
ATOM 691 O O . GLY A 1 87 ? 4.708 -3.729 4.566 1.00 74.06 87 GLY A O 1
ATOM 692 N N . TYR A 1 88 ? 4.576 -4.393 6.706 1.00 66.12 88 TYR A N 1
ATOM 693 C CA . TYR A 1 88 ? 5.659 -3.555 7.239 1.00 66.12 88 TYR A CA 1
ATOM 694 C C . TYR A 1 88 ? 6.933 -4.357 7.558 1.00 66.12 88 TYR A C 1
ATOM 696 O O . TYR A 1 88 ? 7.924 -3.791 8.011 1.00 66.12 88 TYR A O 1
ATOM 704 N N . THR A 1 89 ? 6.933 -5.680 7.369 1.00 59.91 89 THR A N 1
ATOM 705 C CA . THR A 1 89 ? 8.150 -6.474 7.542 1.00 59.91 89 THR A CA 1
ATOM 706 C C . THR A 1 89 ? 8.979 -6.370 6.267 1.00 59.91 89 THR A C 1
ATOM 708 O O . THR A 1 89 ? 8.756 -7.163 5.361 1.00 59.91 89 THR A O 1
ATOM 711 N N . HIS A 1 90 ? 9.839 -5.350 6.181 1.00 48.69 90 HIS A N 1
ATOM 712 C CA . HIS A 1 90 ? 11.153 -5.293 5.514 1.00 48.69 90 HIS A CA 1
ATOM 713 C C . HIS A 1 90 ? 11.600 -3.840 5.339 1.00 48.69 90 HIS A C 1
ATOM 715 O O . HIS A 1 90 ? 10.829 -3.043 4.763 1.00 48.69 90 HIS A O 1
#

Sequence (90 aa):
MILYITVTKHIKQTMKNLTFVILYILLSGVQTTFGQNETDDIIVGSKFVIKSNILDEERTCLISLPDSYNNSSEVDKKYPVIILLDGYTH

Radius of gyration: 32.43 Å; chains: 1; bounding box: 90×22×68 Å

Foldseek 3Di:
DVVVVVVVVVVVVVVVVVVVVVVVVVVPPPDDDPPDDPPPPVCQDDWDWDQDPVVRDIDIDGDDDDPCCPPPVCVPDDDDDDDDPPPVVD

pLDDT: mean 78.8, std 13.9, range [42.38, 96.81]

Organism: NCBI:txid1435349